Protein AF-A0A8T7DHF6-F1 (afdb_monomer)

Structure (mmCIF, N/CA/C/O backbone):
data_AF-A0A8T7DHF6-F1
#
_entry.id   AF-A0A8T7DHF6-F1
#
loop_
_atom_site.group_PDB
_atom_site.id
_atom_site.type_symbol
_atom_site.label_atom_id
_atom_site.label_alt_id
_atom_site.label_comp_id
_atom_site.label_asym_id
_atom_site.label_entity_id
_atom_site.label_seq_id
_atom_site.pdbx_PDB_ins_code
_atom_site.Cartn_x
_atom_site.Cartn_y
_atom_site.Cartn_z
_atom_site.occupancy
_atom_site.B_iso_or_equiv
_atom_site.auth_seq_id
_atom_site.auth_comp_id
_atom_site.auth_asym_id
_atom_site.auth_atom_id
_atom_site.pdbx_PDB_model_num
ATOM 1 N N . MET A 1 1 ? 9.104 -3.695 -22.011 1.00 79.19 1 MET A N 1
ATOM 2 C CA . MET A 1 1 ? 9.374 -3.521 -20.566 1.00 79.19 1 MET A CA 1
ATOM 3 C C . MET A 1 1 ? 10.425 -4.501 -20.062 1.00 79.19 1 MET A C 1
ATOM 5 O O . MET A 1 1 ? 10.271 -5.705 -20.233 1.00 79.19 1 MET A O 1
ATOM 9 N N . LYS A 1 2 ? 11.492 -3.979 -19.455 1.00 89.62 2 LYS A N 1
ATOM 10 C CA . LYS A 1 2 ? 12.627 -4.708 -18.881 1.00 89.62 2 LYS A CA 1
ATOM 11 C C . LYS A 1 2 ? 12.702 -4.426 -17.380 1.00 89.62 2 LYS A C 1
ATOM 13 O O . LYS A 1 2 ? 12.749 -3.262 -16.995 1.00 89.62 2 LYS A O 1
ATOM 18 N N . LEU A 1 3 ? 12.739 -5.475 -16.558 1.00 89.00 3 LEU A N 1
ATOM 19 C CA . LEU A 1 3 ? 12.953 -5.341 -15.115 1.00 89.00 3 LEU A CA 1
ATOM 20 C C . LEU A 1 3 ? 14.427 -5.035 -14.832 1.00 89.00 3 LEU A C 1
ATOM 22 O O . LEU A 1 3 ? 15.321 -5.762 -15.277 1.00 89.00 3 LEU A O 1
ATOM 26 N N . LYS A 1 4 ? 14.672 -3.963 -14.087 1.00 91.06 4 LYS A N 1
ATOM 27 C CA . LYS A 1 4 ? 15.970 -3.586 -13.543 1.00 91.06 4 LYS A CA 1
ATOM 28 C C . LYS A 1 4 ? 15.891 -3.716 -12.026 1.00 91.06 4 LYS A C 1
ATOM 30 O O . LYS A 1 4 ? 15.063 -3.082 -11.400 1.00 91.06 4 LYS A O 1
ATOM 35 N N . LEU A 1 5 ? 16.773 -4.518 -11.441 1.00 89.62 5 LEU A N 1
ATOM 36 C CA . LEU A 1 5 ? 16.855 -4.674 -9.989 1.00 89.62 5 LEU A CA 1
ATOM 37 C C . LEU A 1 5 ? 17.576 -3.461 -9.386 1.00 89.62 5 LEU A C 1
ATOM 39 O O . LEU A 1 5 ? 18.793 -3.483 -9.210 1.00 89.62 5 LEU A O 1
ATOM 43 N N . ASP A 1 6 ? 16.827 -2.388 -9.146 1.00 93.38 6 ASP A N 1
ATOM 44 C CA . ASP A 1 6 ? 17.291 -1.154 -8.510 1.00 93.38 6 ASP A CA 1
ATOM 45 C C . ASP A 1 6 ? 16.561 -0.980 -7.170 1.00 93.38 6 ASP A C 1
ATOM 47 O O . ASP A 1 6 ? 15.542 -0.303 -7.068 1.00 93.38 6 ASP A O 1
ATOM 51 N N . THR A 1 7 ? 17.048 -1.673 -6.137 1.00 92.44 7 THR A N 1
ATOM 52 C CA . THR A 1 7 ? 16.359 -1.780 -4.839 1.00 92.44 7 THR A CA 1
ATOM 53 C C . THR A 1 7 ? 16.211 -0.434 -4.139 1.00 92.44 7 THR A C 1
ATOM 55 O O . THR A 1 7 ? 15.175 -0.172 -3.545 1.00 92.44 7 THR A O 1
ATOM 58 N N . GLU A 1 8 ? 17.205 0.452 -4.258 1.00 95.81 8 GLU A N 1
ATOM 59 C CA . GLU A 1 8 ? 17.114 1.805 -3.697 1.00 95.81 8 GLU A CA 1
ATOM 60 C C . GLU A 1 8 ? 15.990 2.599 -4.367 1.00 95.81 8 GLU A C 1
ATOM 62 O O . GLU A 1 8 ? 15.209 3.274 -3.691 1.00 95.81 8 GLU A O 1
ATOM 67 N N . LYS A 1 9 ? 15.870 2.491 -5.699 1.00 95.19 9 LYS A N 1
ATOM 68 C CA . LYS A 1 9 ? 14.797 3.166 -6.425 1.00 95.19 9 LYS A CA 1
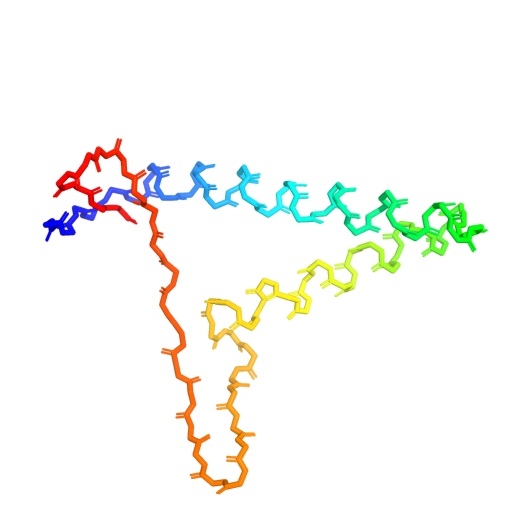ATOM 69 C C . LYS A 1 9 ? 13.434 2.553 -6.132 1.00 95.19 9 LYS A C 1
ATOM 71 O O . LYS A 1 9 ? 12.454 3.287 -6.011 1.00 95.19 9 LYS A O 1
ATOM 76 N N . PHE A 1 10 ? 13.369 1.233 -6.019 1.00 95.25 10 PHE A N 1
ATOM 77 C CA . PHE A 1 10 ? 12.161 0.523 -5.629 1.00 95.25 10 PHE A CA 1
ATOM 78 C C . PHE A 1 10 ? 11.675 0.974 -4.246 1.00 95.25 10 PHE A C 1
ATOM 80 O O . PHE A 1 10 ? 10.521 1.376 -4.126 1.00 95.25 10 PHE A O 1
ATOM 87 N N . ASP A 1 11 ? 12.555 1.018 -3.242 1.00 94.81 11 ASP A N 1
ATOM 88 C CA . ASP A 1 11 ? 12.216 1.453 -1.881 1.00 94.81 11 ASP A CA 1
ATOM 89 C C . ASP A 1 11 ? 11.726 2.911 -1.849 1.00 94.81 11 ASP A C 1
ATOM 91 O O . ASP A 1 11 ? 10.745 3.234 -1.170 1.00 94.81 11 ASP A O 1
ATOM 95 N N . GLU A 1 12 ? 12.362 3.798 -2.625 1.00 97.12 12 GLU A N 1
ATOM 96 C CA . GLU A 1 12 ? 11.923 5.190 -2.786 1.00 97.12 12 GLU A CA 1
ATOM 97 C C . GLU A 1 12 ? 10.490 5.259 -3.342 1.00 97.12 12 GLU A C 1
ATOM 99 O O . GLU A 1 12 ? 9.626 5.946 -2.786 1.00 97.12 12 GLU A O 1
ATOM 104 N N . LEU A 1 13 ? 10.225 4.534 -4.432 1.00 96.62 13 LEU A N 1
ATOM 105 C CA . LEU A 1 13 ? 8.927 4.535 -5.107 1.00 96.62 13 LEU A CA 1
ATOM 106 C C . LEU A 1 13 ? 7.844 3.855 -4.265 1.00 96.62 13 LEU A C 1
ATOM 108 O O . LEU A 1 13 ? 6.729 4.377 -4.182 1.00 96.62 13 LEU A O 1
ATOM 112 N N . GLN A 1 14 ? 8.174 2.762 -3.578 1.00 95.31 14 GLN A N 1
ATOM 113 C CA . GLN A 1 14 ? 7.285 2.107 -2.627 1.00 95.31 14 GLN A CA 1
ATOM 114 C C . GLN A 1 14 ? 6.912 3.059 -1.490 1.00 95.31 14 GLN A C 1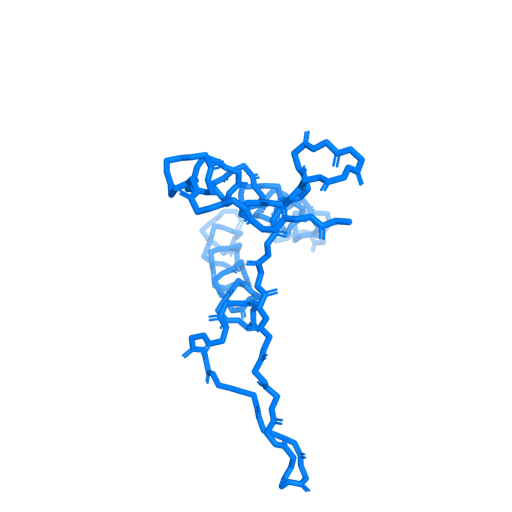
ATOM 116 O O . GLN A 1 14 ? 5.731 3.188 -1.173 1.00 95.31 14 GLN A O 1
ATOM 121 N N . GLY A 1 15 ? 7.874 3.788 -0.920 1.00 95.88 15 GLY A N 1
ATOM 122 C CA . GLY A 1 15 ? 7.599 4.777 0.122 1.00 95.88 15 GLY A CA 1
ATOM 123 C C . GLY A 1 15 ? 6.636 5.879 -0.336 1.00 95.88 15 GLY A C 1
ATOM 124 O O . GLY A 1 15 ? 5.692 6.220 0.384 1.00 95.88 15 GLY A O 1
ATOM 125 N N . ILE A 1 16 ? 6.829 6.406 -1.551 1.00 97.69 16 ILE A N 1
ATOM 126 C CA . ILE A 1 16 ? 5.930 7.406 -2.152 1.00 97.69 16 ILE A CA 1
ATOM 127 C C . ILE A 1 16 ? 4.528 6.818 -2.354 1.00 97.69 16 ILE A C 1
ATOM 129 O O . ILE A 1 16 ? 3.534 7.452 -1.998 1.00 97.69 16 ILE A O 1
ATOM 133 N N . PHE A 1 17 ? 4.443 5.602 -2.891 1.00 96.88 17 PHE A N 1
ATOM 134 C CA . PHE A 1 17 ? 3.174 4.946 -3.183 1.00 96.88 17 PHE A CA 1
ATOM 135 C C . PHE A 1 17 ? 2.370 4.622 -1.917 1.00 96.88 17 PHE A C 1
ATOM 137 O O . PHE A 1 17 ? 1.187 4.955 -1.835 1.00 96.88 17 PHE A O 1
ATOM 144 N N . VAL A 1 18 ? 3.013 4.051 -0.894 1.00 96.56 18 VAL A N 1
ATOM 145 C CA . VAL A 1 18 ? 2.384 3.759 0.406 1.00 96.56 18 VAL A CA 1
ATOM 146 C C . VAL A 1 18 ? 1.877 5.039 1.066 1.00 96.56 18 VAL A C 1
ATOM 148 O O . VAL A 1 18 ? 0.780 5.060 1.629 1.00 96.56 18 VAL A O 1
ATOM 151 N N . ARG A 1 19 ? 2.640 6.133 0.968 1.00 98.00 19 ARG A N 1
ATOM 152 C CA . ARG A 1 19 ? 2.219 7.431 1.498 1.00 98.00 19 ARG A CA 1
ATOM 153 C C . ARG A 1 19 ? 0.970 7.966 0.795 1.00 98.00 19 ARG A C 1
ATOM 155 O O . ARG A 1 19 ? 0.064 8.424 1.486 1.00 98.00 19 ARG A O 1
ATOM 162 N N . GLU A 1 20 ? 0.901 7.890 -0.533 1.00 98.19 20 GLU A N 1
ATOM 163 C CA . GLU A 1 20 ? -0.295 8.293 -1.286 1.00 98.19 20 GLU A CA 1
ATOM 164 C C . GLU A 1 20 ? -1.520 7.468 -0.861 1.00 98.19 20 GLU A C 1
ATOM 166 O O . GLU A 1 20 ? -2.573 8.035 -0.570 1.00 98.19 20 GLU A O 1
ATOM 171 N N . ILE A 1 21 ? -1.380 6.141 -0.727 1.00 98.00 21 ILE A N 1
ATOM 172 C CA . ILE A 1 21 ? -2.458 5.271 -0.220 1.00 98.00 21 ILE A CA 1
ATOM 173 C C . ILE A 1 21 ? -2.926 5.749 1.161 1.00 98.00 21 ILE A C 1
ATOM 175 O O . ILE A 1 21 ? -4.127 5.933 1.374 1.00 98.00 21 ILE A O 1
ATOM 179 N N . ALA A 1 22 ? -1.993 6.000 2.082 1.00 98.38 22 ALA A N 1
ATOM 180 C CA . ALA A 1 22 ? -2.317 6.463 3.427 1.00 98.38 22 ALA A CA 1
ATOM 181 C C . ALA A 1 22 ? -3.052 7.811 3.422 1.00 98.38 22 ALA A C 1
ATOM 183 O O . ALA A 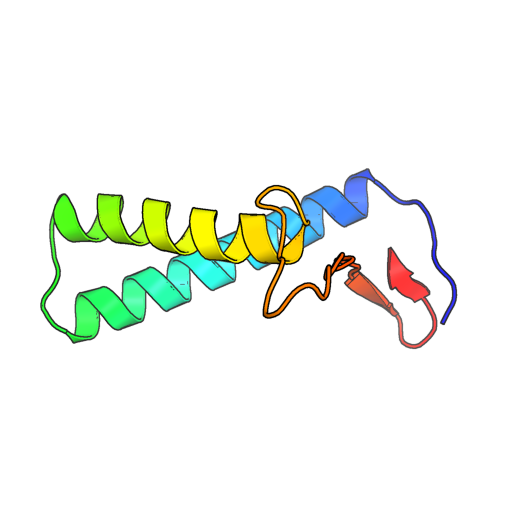1 22 ? -4.024 7.995 4.159 1.00 98.38 22 ALA A O 1
ATOM 184 N N . GLU A 1 23 ? -2.624 8.754 2.581 1.00 98.50 23 GLU A N 1
ATOM 185 C CA . GLU A 1 23 ? -3.266 10.063 2.446 1.00 98.50 23 GLU A CA 1
ATOM 186 C C . GLU A 1 23 ? -4.695 9.933 1.887 1.00 98.50 23 GLU A C 1
ATOM 188 O O . GLU A 1 23 ? -5.619 10.538 2.442 1.00 98.50 23 GLU A O 1
ATOM 193 N N . GLN A 1 24 ? -4.915 9.080 0.880 1.00 98.50 24 GLN A N 1
ATOM 194 C CA . GLN A 1 24 ? -6.245 8.801 0.320 1.00 98.50 24 GLN A CA 1
ATOM 195 C C . GLN A 1 24 ? -7.186 8.137 1.332 1.00 98.50 24 GLN A C 1
ATOM 197 O O . GLN A 1 24 ? -8.350 8.537 1.460 1.00 98.50 24 GLN A O 1
ATOM 202 N N . VAL A 1 25 ? -6.691 7.145 2.079 1.00 98.50 25 VAL A N 1
ATOM 203 C CA . VAL A 1 25 ? -7.445 6.489 3.156 1.00 98.50 25 VAL A CA 1
ATOM 204 C C . VAL A 1 25 ? -7.829 7.521 4.214 1.00 98.50 25 VAL A C 1
ATOM 206 O O . VAL A 1 25 ? -9.015 7.684 4.510 1.00 98.50 25 VAL A O 1
ATOM 209 N N . ARG A 1 26 ? -6.855 8.286 4.726 1.00 98.62 26 ARG A N 1
ATOM 210 C CA . ARG A 1 26 ? -7.094 9.326 5.735 1.00 98.62 26 ARG A CA 1
ATOM 211 C C . ARG A 1 26 ? -8.135 10.334 5.265 1.00 98.62 26 ARG A C 1
ATO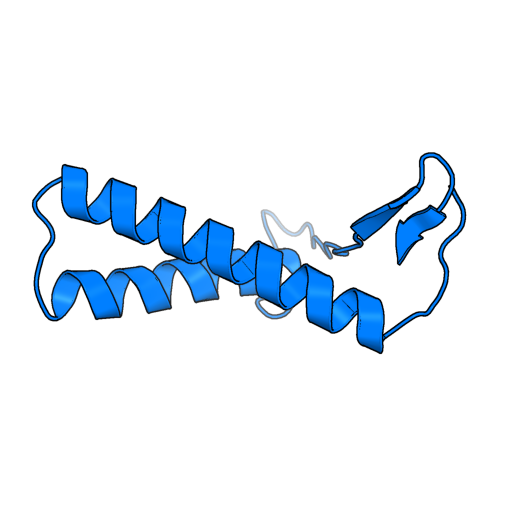M 213 O O . ARG A 1 26 ? -9.030 10.695 6.025 1.00 98.62 26 ARG A O 1
ATOM 220 N N . PHE A 1 27 ? -8.018 10.798 4.022 1.00 98.50 27 PHE A N 1
ATOM 221 C CA . PHE A 1 27 ? -8.935 11.772 3.443 1.00 98.50 27 PHE A CA 1
ATOM 222 C C . PHE A 1 27 ? -10.371 11.243 3.412 1.00 98.50 27 PHE A C 1
ATOM 224 O O . PHE A 1 27 ? -11.275 11.906 3.920 1.00 98.50 27 PHE A O 1
ATOM 231 N N . LYS A 1 28 ? -10.585 10.024 2.904 1.00 98.56 28 LYS A N 1
ATOM 232 C CA . LYS A 1 28 ? -11.916 9.398 2.849 1.00 98.56 28 LYS A CA 1
ATOM 233 C C . LYS A 1 28 ? -12.506 9.156 4.240 1.00 98.56 28 LYS A C 1
ATOM 235 O O . LYS A 1 28 ? -13.691 9.417 4.442 1.00 98.56 28 LYS A O 1
ATOM 240 N N . LEU A 1 29 ? -11.707 8.701 5.206 1.00 98.56 29 LEU A N 1
ATOM 241 C CA . LEU A 1 29 ? -12.160 8.517 6.591 1.00 98.56 29 LEU A CA 1
ATOM 242 C C . LEU A 1 29 ? -12.592 9.856 7.212 1.00 98.56 29 LEU A C 1
ATOM 244 O O . LEU A 1 29 ? -13.687 9.960 7.767 1.00 98.56 29 LEU A O 1
ATOM 248 N N . ALA A 1 30 ? -11.775 10.900 7.050 1.00 98.38 30 ALA A N 1
ATOM 249 C CA . ALA A 1 30 ? -12.073 12.236 7.560 1.00 98.38 30 ALA A CA 1
ATOM 250 C C . ALA A 1 30 ? -13.327 12.849 6.916 1.00 98.38 30 ALA A C 1
ATOM 252 O O . ALA A 1 30 ? -14.146 13.446 7.614 1.00 98.38 30 ALA A O 1
ATOM 253 N N . GLN A 1 31 ? -13.527 12.652 5.607 1.00 98.31 31 GLN A N 1
ATOM 254 C CA . GLN A 1 31 ? -14.745 13.077 4.905 1.00 98.31 31 GLN A CA 1
ATOM 255 C C . GLN A 1 31 ? -16.024 12.441 5.468 1.00 98.31 31 GLN A C 1
ATOM 257 O O . GLN A 1 31 ? -17.098 13.018 5.328 1.00 98.31 31 GLN A O 1
ATOM 262 N N . ASN A 1 32 ? -15.913 11.286 6.127 1.00 98.12 32 ASN A N 1
ATOM 263 C CA . ASN A 1 32 ? -17.025 10.579 6.761 1.00 98.12 32 ASN A CA 1
ATOM 264 C C . ASN A 1 32 ? -17.090 10.811 8.283 1.00 98.12 32 ASN A C 1
ATOM 266 O O . ASN A 1 32 ? -17.745 10.061 9.002 1.00 98.12 32 ASN A O 1
ATOM 270 N N . GLY A 1 33 ? -16.420 11.852 8.790 1.00 98.12 33 GLY A N 1
ATOM 271 C CA . GLY A 1 33 ? -16.516 12.277 10.189 1.00 98.12 33 GLY A CA 1
ATOM 272 C C . GLY A 1 33 ? -15.621 11.512 11.168 1.00 98.12 33 GLY A C 1
ATOM 273 O O . GLY A 1 33 ? -15.681 11.770 12.370 1.00 98.12 33 GLY A O 1
ATOM 274 N N . ILE A 1 34 ? -14.761 10.609 10.687 1.00 98.56 34 ILE A N 1
ATOM 275 C CA . ILE A 1 34 ? -13.784 9.912 11.530 1.00 98.56 34 ILE A CA 1
ATOM 276 C C . ILE A 1 34 ? -12.637 10.877 11.845 1.00 98.56 34 ILE A C 1
ATOM 278 O O . ILE A 1 34 ? -12.015 11.442 10.947 1.00 98.56 34 ILE A O 1
ATOM 282 N N . THR A 1 35 ? -12.345 11.079 13.128 1.00 97.69 35 THR A N 1
ATOM 283 C CA . THR A 1 35 ? -11.381 12.092 13.588 1.00 97.69 35 THR A CA 1
ATOM 284 C C . THR A 1 35 ? -10.523 11.588 14.753 1.00 97.69 35 THR A C 1
ATOM 286 O O . THR A 1 35 ? -10.711 10.481 15.260 1.00 97.69 35 THR A O 1
ATOM 289 N N . GLY A 1 36 ? -9.538 12.393 15.168 1.00 97.00 36 GLY A N 1
ATOM 290 C CA . GLY A 1 36 ? -8.706 12.119 16.342 1.00 97.00 36 GLY A CA 1
ATOM 291 C C . GLY A 1 36 ? -7.898 10.822 16.233 1.00 97.00 36 GLY A C 1
ATOM 292 O O . GLY A 1 36 ? -7.394 10.479 15.164 1.00 97.00 36 GLY A O 1
ATOM 293 N N . ASN A 1 37 ? -7.775 10.102 17.350 1.00 98.12 37 ASN A N 1
ATOM 294 C CA . ASN A 1 37 ? -7.023 8.844 17.405 1.00 98.12 37 ASN A CA 1
ATOM 295 C C . ASN A 1 37 ? -7.605 7.790 16.459 1.00 98.12 37 ASN A C 1
ATOM 297 O O . ASN A 1 37 ? -6.850 7.126 15.761 1.00 98.12 37 ASN A O 1
ATOM 301 N N . GLN A 1 38 ? -8.935 7.715 16.350 1.00 98.12 38 GLN A N 1
ATOM 302 C CA . GLN A 1 38 ? -9.595 6.754 15.470 1.00 98.12 38 GLN A CA 1
ATOM 303 C C . GLN A 1 38 ? -9.220 6.974 13.998 1.00 98.12 38 GLN A C 1
ATOM 305 O O . GLN A 1 38 ? -9.010 6.008 13.273 1.00 98.12 38 GLN A O 1
ATOM 310 N N . LEU A 1 39 ? -9.079 8.231 13.556 1.00 98.56 39 LEU A N 1
ATOM 311 C CA . LEU A 1 39 ? -8.610 8.534 12.202 1.00 98.56 39 LEU A CA 1
ATOM 312 C C . LEU A 1 39 ? -7.189 8.020 11.973 1.00 98.56 39 LEU A C 1
ATOM 314 O O . LEU A 1 39 ? -6.924 7.419 10.937 1.00 98.56 39 LEU A O 1
ATOM 318 N N . ARG A 1 40 ? -6.279 8.257 12.923 1.00 98.00 40 ARG A N 1
ATOM 319 C CA . ARG A 1 40 ? -4.887 7.800 12.830 1.00 98.00 40 ARG A CA 1
ATOM 320 C C . ARG A 1 40 ? -4.814 6.276 12.777 1.00 98.00 40 ARG A C 1
ATOM 322 O O . ARG A 1 40 ? -4.156 5.741 11.890 1.00 98.00 40 ARG A O 1
ATOM 329 N N . ASP A 1 41 ? -5.491 5.613 13.707 1.00 98.44 41 ASP A N 1
ATOM 330 C CA . ASP A 1 41 ? -5.394 4.168 13.893 1.00 98.44 41 ASP A CA 1
ATOM 331 C C . ASP A 1 41 ? -6.007 3.437 12.685 1.00 98.44 41 ASP A C 1
ATOM 333 O O . ASP A 1 41 ? -5.316 2.654 12.037 1.00 98.44 41 ASP A O 1
ATOM 337 N N . LEU A 1 42 ? -7.220 3.820 12.255 1.00 98.56 42 LEU A N 1
ATOM 338 C CA . LEU A 1 42 ? -7.849 3.251 11.054 1.00 98.56 42 LEU A CA 1
ATOM 339 C C . LEU A 1 42 ? -7.075 3.560 9.769 1.00 98.56 42 LEU A C 1
ATOM 341 O O . LEU A 1 42 ? -7.025 2.722 8.872 1.00 98.56 42 LEU A O 1
ATOM 345 N N . THR A 1 43 ? -6.458 4.743 9.658 1.00 98.56 43 THR A N 1
ATOM 346 C CA . THR A 1 43 ? -5.597 5.044 8.503 1.00 98.56 43 THR A CA 1
ATOM 347 C C . THR A 1 43 ? -4.434 4.060 8.442 1.00 98.56 43 THR A C 1
ATOM 349 O O . THR A 1 43 ? -4.170 3.510 7.376 1.00 98.56 43 THR A O 1
ATOM 352 N N . GLY A 1 44 ? -3.755 3.824 9.568 1.00 98.06 44 GLY A N 1
ATOM 353 C CA . GLY A 1 44 ? -2.637 2.887 9.646 1.00 98.06 44 GLY A CA 1
ATOM 354 C C . GLY A 1 44 ? -3.056 1.452 9.332 1.00 98.06 44 GLY A C 1
ATOM 355 O O . GLY A 1 44 ? -2.461 0.827 8.460 1.00 98.06 44 GLY A O 1
ATOM 356 N N . GLU A 1 45 ? -4.109 0.961 9.988 1.00 98.25 45 GLU A N 1
ATOM 357 C CA . GLU A 1 45 ? -4.615 -0.409 9.823 1.00 98.25 45 GLU A CA 1
ATOM 358 C C . GLU A 1 45 ? -5.047 -0.702 8.381 1.00 98.25 45 GLU A C 1
ATOM 360 O O . GLU A 1 45 ? -4.632 -1.705 7.800 1.00 98.25 45 GLU A O 1
ATOM 365 N N . ILE A 1 46 ? -5.834 0.191 7.771 1.00 98.25 46 ILE A N 1
ATOM 366 C CA . ILE A 1 46 ? -6.313 0.008 6.395 1.00 98.25 46 ILE A CA 1
ATOM 367 C C . ILE A 1 46 ? -5.154 0.115 5.404 1.00 98.25 46 ILE A C 1
ATOM 369 O O . ILE A 1 46 ? -5.062 -0.708 4.496 1.00 98.25 46 ILE A O 1
ATOM 373 N N . THR A 1 47 ? -4.262 1.099 5.573 1.00 97.88 47 THR A N 1
ATOM 374 C CA . THR A 1 47 ? -3.087 1.238 4.697 1.00 97.88 47 THR A CA 1
ATOM 375 C C . THR A 1 47 ? -2.254 -0.033 4.740 1.00 97.88 47 THR A C 1
AT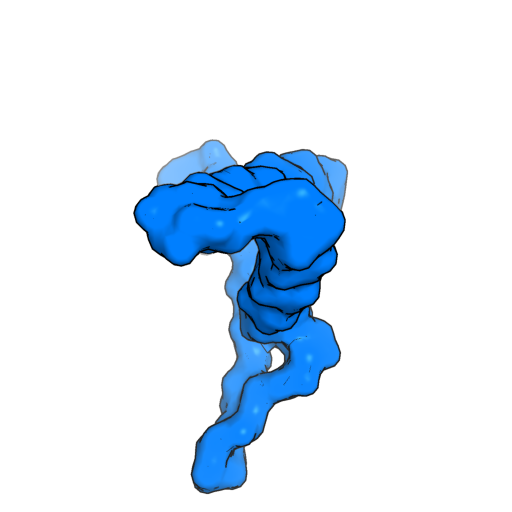OM 377 O O . THR A 1 47 ? -1.971 -0.591 3.686 1.00 97.88 47 THR A O 1
ATOM 380 N N . PHE A 1 48 ? -1.933 -0.520 5.943 1.00 95.62 48 PHE A N 1
ATOM 381 C CA . PHE A 1 48 ? -1.156 -1.740 6.127 1.00 95.62 48 PHE A CA 1
ATOM 382 C C . PHE A 1 48 ? -1.835 -2.951 5.484 1.00 95.62 48 PHE A C 1
ATOM 384 O O . PHE A 1 48 ? -1.189 -3.666 4.730 1.00 95.62 48 PHE A O 1
ATOM 391 N N . SER A 1 49 ? -3.138 -3.143 5.717 1.00 95.44 49 SER A N 1
ATOM 392 C CA . SER A 1 49 ? -3.898 -4.257 5.138 1.00 95.44 49 SER A CA 1
ATOM 393 C C . SER A 1 49 ? -3.904 -4.243 3.606 1.00 95.44 49 SER A C 1
ATOM 395 O O . SER A 1 49 ? -3.846 -5.300 2.976 1.00 95.44 49 SER A O 1
ATOM 397 N N . VAL A 1 50 ? -4.005 -3.061 2.993 1.00 94.50 50 VAL A N 1
ATOM 398 C CA . VAL A 1 50 ? -3.973 -2.927 1.532 1.00 94.50 50 VAL A CA 1
ATOM 399 C C . VAL A 1 50 ? -2.569 -3.209 1.013 1.00 94.50 50 VAL A C 1
ATOM 401 O O . VAL A 1 50 ? -2.414 -3.995 0.084 1.00 94.50 50 VAL A O 1
ATOM 404 N N . THR A 1 51 ? -1.541 -2.609 1.614 1.00 94.06 51 THR A N 1
ATOM 405 C CA . THR A 1 51 ? -0.160 -2.790 1.156 1.00 94.06 51 THR A CA 1
ATOM 406 C C . THR A 1 51 ? 0.316 -4.224 1.342 1.00 94.06 51 THR A C 1
ATOM 408 O O . THR A 1 51 ? 0.916 -4.752 0.416 1.00 94.06 51 THR A O 1
ATOM 411 N N . SER A 1 52 ? -0.059 -4.884 2.446 1.00 91.81 52 SER A N 1
ATOM 412 C CA . SER A 1 52 ? 0.275 -6.291 2.710 1.00 91.81 52 SER A CA 1
ATOM 413 C C . SER A 1 52 ? -0.394 -7.265 1.735 1.00 91.81 52 SER A C 1
ATOM 415 O O . SER A 1 52 ? 0.014 -8.414 1.608 1.00 91.81 52 SER A O 1
ATOM 417 N N . SER A 1 53 ? -1.486 -6.836 1.096 1.00 91.94 53 SER A N 1
ATOM 418 C CA . SER A 1 53 ? -2.127 -7.599 0.025 1.00 91.94 53 SER A CA 1
ATOM 419 C C . SER A 1 53 ? -1.426 -7.375 -1.316 1.00 91.94 53 SER A C 1
ATOM 421 O O . SER A 1 53 ? -1.505 -8.229 -2.182 1.00 91.94 53 SER A O 1
ATOM 423 N N . LEU A 1 54 ? -0.767 -6.231 -1.527 1.00 91.62 54 LEU A N 1
ATOM 424 C CA . LEU A 1 54 ? -0.097 -5.905 -2.794 1.00 91.62 54 LEU A CA 1
ATOM 425 C C . LEU A 1 54 ? 1.302 -6.517 -2.906 1.00 91.62 54 LEU A C 1
ATOM 427 O O . LEU A 1 54 ? 1.746 -6.799 -4.017 1.00 91.62 54 LEU A O 1
ATOM 431 N N . ASP A 1 55 ? 1.990 -6.694 -1.781 1.00 87.62 55 ASP A N 1
ATOM 432 C CA . ASP A 1 55 ? 3.332 -7.281 -1.693 1.00 87.62 55 ASP A CA 1
ATOM 433 C C . ASP A 1 55 ? 3.324 -8.773 -1.308 1.00 87.62 55 ASP A C 1
ATOM 435 O O . ASP A 1 55 ? 4.377 -9.345 -1.034 1.00 87.62 55 ASP A O 1
ATOM 439 N N . ASP A 1 56 ? 2.138 -9.392 -1.310 1.00 87.88 56 ASP A N 1
ATOM 440 C CA . ASP A 1 56 ? 1.892 -10.798 -0.962 1.00 87.88 56 ASP A CA 1
ATOM 441 C C . ASP A 1 56 ? 2.305 -11.194 0.471 1.00 87.88 56 ASP A C 1
ATOM 443 O O . ASP A 1 56 ? 2.427 -12.374 0.793 1.00 87.88 56 ASP A O 1
ATOM 447 N N . ILE A 1 57 ? 2.489 -10.233 1.387 1.00 85.25 57 ILE A N 1
ATOM 448 C CA . ILE A 1 57 ? 2.816 -10.540 2.791 1.00 85.25 57 ILE A CA 1
ATOM 449 C C . ILE A 1 57 ? 1.657 -11.249 3.501 1.00 85.25 57 ILE A C 1
ATOM 451 O O . ILE A 1 57 ? 1.880 -12.112 4.351 1.00 85.25 57 ILE A O 1
ATOM 455 N N . ALA A 1 58 ? 0.416 -10.861 3.203 1.00 84.69 58 ALA A N 1
ATOM 456 C CA . ALA A 1 58 ? -0.762 -11.418 3.866 1.00 84.69 58 ALA A CA 1
ATOM 457 C C .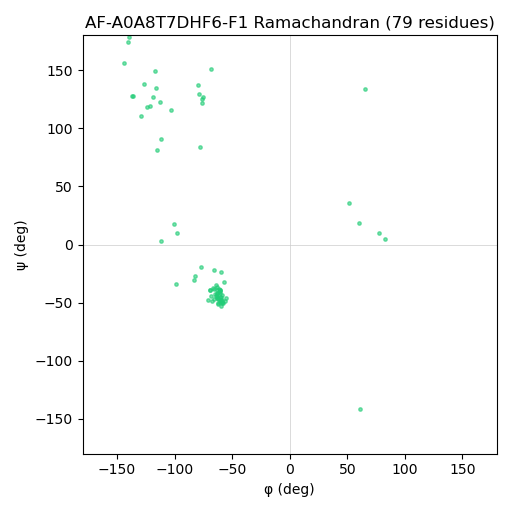 ALA A 1 58 ? -1.150 -12.815 3.351 1.00 84.69 58 ALA A C 1
ATOM 459 O O . ALA A 1 58 ? -1.864 -13.526 4.060 1.00 84.69 58 ALA A O 1
ATOM 460 N N . GLY A 1 59 ? -0.682 -13.194 2.154 1.00 86.06 59 GLY A N 1
ATOM 461 C CA . GLY A 1 59 ? -1.176 -14.340 1.395 1.00 86.06 59 GLY A CA 1
ATOM 462 C C . GLY A 1 59 ? -2.629 -14.144 0.949 1.00 86.06 59 GLY A C 1
ATOM 463 O O . GLY A 1 59 ? -3.491 -13.717 1.721 1.00 86.06 59 GLY A O 1
ATOM 464 N N . ILE A 1 60 ? -2.930 -14.442 -0.313 1.00 89.31 60 ILE A N 1
ATOM 465 C CA . ILE A 1 60 ? -4.293 -14.333 -0.844 1.00 89.31 60 ILE A CA 1
ATOM 466 C C . ILE A 1 60 ? -4.731 -15.698 -1.369 1.00 89.31 60 ILE A C 1
ATOM 468 O O . ILE A 1 60 ? -4.153 -16.223 -2.314 1.00 89.31 60 ILE A O 1
ATOM 472 N N . GLU A 1 61 ? -5.800 -16.248 -0.791 1.00 92.44 61 GLU A N 1
ATOM 473 C CA . GLU A 1 61 ? -6.442 -17.474 -1.267 1.00 92.44 61 GLU A CA 1
ATOM 474 C C . GLU A 1 61 ? -7.965 -17.308 -1.259 1.00 92.44 61 GLU A C 1
ATOM 476 O O . GLU 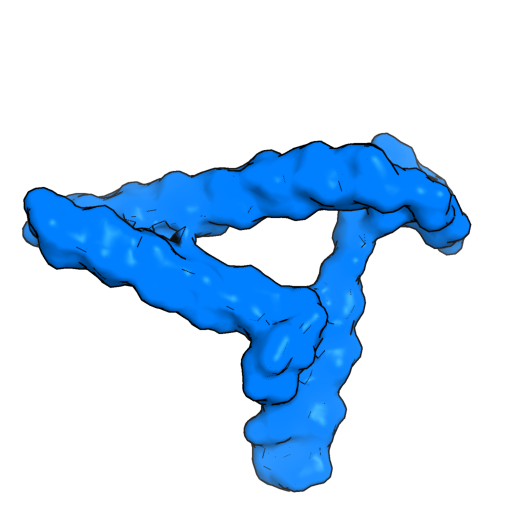A 1 61 ? -8.557 -16.919 -0.248 1.00 92.44 61 GLU A O 1
ATOM 481 N N . VAL A 1 62 ? -8.612 -17.604 -2.388 1.00 91.69 62 VAL A N 1
ATOM 482 C CA . VAL A 1 62 ? -10.077 -17.588 -2.514 1.00 91.69 62 VAL A CA 1
ATOM 483 C C . VAL A 1 62 ? -10.525 -18.814 -3.298 1.00 91.69 62 VAL A C 1
ATOM 485 O O . VAL A 1 62 ? -10.020 -19.071 -4.387 1.00 91.69 62 VAL A O 1
ATOM 488 N N . ASP A 1 63 ? -11.470 -19.579 -2.744 1.00 93.81 63 ASP A N 1
ATOM 489 C CA . ASP A 1 63 ? -12.023 -20.798 -3.358 1.00 93.81 63 ASP A CA 1
ATOM 490 C C . ASP A 1 63 ? -10.947 -21.809 -3.817 1.00 93.81 63 ASP A C 1
ATOM 492 O O . ASP A 1 63 ? -11.089 -22.479 -4.841 1.00 93.81 63 ASP A O 1
ATOM 496 N N . GLY A 1 64 ? -9.854 -21.919 -3.051 1.00 93.81 64 GLY A N 1
ATOM 497 C CA . GLY A 1 64 ? -8.721 -22.800 -3.350 1.00 93.81 64 GLY A CA 1
ATOM 498 C C . GLY A 1 64 ? -7.774 -22.283 -4.439 1.00 93.81 64 GLY A C 1
ATOM 499 O O . GLY A 1 64 ? -6.926 -23.038 -4.912 1.00 93.81 64 GLY A O 1
ATOM 500 N N . VAL A 1 65 ? -7.921 -21.025 -4.867 1.00 94.69 65 VAL A N 1
ATOM 501 C CA . VAL A 1 65 ? -7.015 -20.355 -5.808 1.00 94.69 65 VAL A CA 1
ATOM 502 C C . VAL A 1 65 ? -6.109 -19.400 -5.043 1.00 94.69 65 VAL A C 1
ATOM 504 O O . VAL A 1 65 ? -6.578 -18.411 -4.480 1.00 94.69 65 VAL A O 1
ATOM 507 N N . GLU A 1 66 ? -4.811 -19.690 -5.063 1.00 93.88 66 GLU A N 1
ATOM 508 C CA . GLU A 1 66 ? -3.763 -18.830 -4.514 1.00 93.88 66 GLU A CA 1
ATOM 509 C C . GLU A 1 66 ? -3.421 -17.699 -5.498 1.00 93.88 66 GLU A C 1
ATOM 511 O O . GLU A 1 66 ? -3.319 -17.911 -6.712 1.00 93.88 66 GLU A O 1
ATOM 516 N N . VAL A 1 67 ? -3.255 -16.486 -4.974 1.00 92.06 67 VAL A N 1
ATOM 517 C CA . VAL A 1 67 ? -2.877 -15.291 -5.728 1.00 92.06 67 VAL A CA 1
ATOM 518 C C . VAL A 1 67 ? -1.617 -14.706 -5.105 1.00 92.06 67 VAL A C 1
ATOM 520 O O . VAL A 1 67 ? -1.660 -14.238 -3.976 1.00 92.06 67 VAL A O 1
ATOM 523 N N . SER A 1 68 ? -0.538 -14.655 -5.887 1.00 91.75 68 SER A N 1
ATOM 524 C CA . SER A 1 68 ? 0.730 -14.033 -5.489 1.00 91.75 68 SER A CA 1
ATOM 525 C C . SER A 1 68 ? 0.994 -12.770 -6.307 1.00 91.75 68 SER A C 1
ATOM 527 O O . SER A 1 68 ? 1.542 -12.853 -7.415 1.00 91.75 68 SER A O 1
ATOM 529 N N . PRO A 1 69 ? 0.547 -11.594 -5.837 1.00 91.88 69 PRO A N 1
ATOM 530 C CA . PRO A 1 69 ? 0.812 -10.341 -6.520 1.00 91.88 69 PRO A CA 1
ATOM 531 C C . PRO A 1 69 ? 2.296 -9.974 -6.463 1.00 91.88 69 PRO A C 1
ATOM 533 O O . PRO A 1 69 ? 3.024 -10.314 -5.536 1.00 91.88 69 PRO A O 1
ATOM 536 N N . TYR A 1 70 ? 2.740 -9.243 -7.484 1.00 87.69 70 TYR A N 1
ATOM 537 C CA . TYR A 1 70 ? 4.091 -8.703 -7.552 1.00 87.69 70 TYR A CA 1
ATOM 538 C C . TYR A 1 70 ? 4.022 -7.214 -7.871 1.00 87.69 70 TYR A C 1
ATOM 540 O O . TYR A 1 70 ? 3.635 -6.818 -8.976 1.00 87.69 70 TYR A O 1
ATOM 548 N N . LEU A 1 71 ? 4.382 -6.387 -6.890 1.00 90.81 71 LEU A N 1
ATOM 549 C CA . LEU A 1 71 ? 4.481 -4.946 -7.064 1.00 90.81 71 LEU A CA 1
ATOM 550 C C . LEU A 1 71 ? 5.799 -4.598 -7.764 1.00 90.81 71 LEU A C 1
ATOM 552 O O . LEU A 1 71 ? 6.871 -5.020 -7.348 1.00 90.81 71 LEU A O 1
ATOM 556 N N . THR A 1 72 ? 5.712 -3.799 -8.822 1.00 93.19 72 THR A N 1
ATOM 557 C CA . THR A 1 72 ? 6.855 -3.207 -9.526 1.00 93.19 72 THR A CA 1
ATOM 558 C C . THR A 1 72 ? 6.470 -1.811 -9.986 1.00 93.19 72 THR A C 1
ATOM 560 O O . THR A 1 72 ? 5.285 -1.506 -10.164 1.00 93.19 72 THR A O 1
ATOM 563 N N . PHE A 1 73 ? 7.461 -0.950 -10.188 1.00 94.44 73 PHE A N 1
ATOM 564 C CA . PHE A 1 73 ? 7.232 0.426 -10.591 1.00 94.44 73 PHE A CA 1
ATOM 565 C C . PHE A 1 73 ? 7.816 0.701 -11.960 1.00 94.44 73 PHE A C 1
ATOM 567 O O . PHE A 1 73 ? 8.962 0.384 -12.265 1.00 94.44 73 PHE A O 1
ATOM 574 N N . ARG A 1 74 ? 7.030 1.374 -12.793 1.00 94.81 74 ARG A N 1
ATOM 575 C CA . ARG A 1 74 ? 7.500 1.855 -14.084 1.00 94.81 74 ARG A CA 1
ATOM 576 C C . ARG A 1 74 ? 8.370 3.095 -13.899 1.00 94.81 74 ARG A C 1
ATOM 578 O O . ARG A 1 74 ? 7.888 4.106 -13.393 1.00 94.81 74 ARG A O 1
ATOM 585 N N . THR A 1 75 ? 9.615 3.035 -14.358 1.00 90.44 75 THR A N 1
ATOM 586 C CA . THR A 1 75 ? 10.576 4.152 -14.296 1.00 90.44 75 THR A CA 1
ATOM 587 C C . THR A 1 75 ? 10.667 4.905 -15.622 1.00 90.44 75 THR A C 1
ATOM 589 O O . THR A 1 75 ? 10.810 6.126 -15.632 1.00 90.44 75 THR A O 1
ATOM 592 N N . THR A 1 76 ? 10.519 4.197 -16.742 1.00 90.38 76 THR A N 1
ATOM 593 C CA . THR A 1 76 ? 10.388 4.751 -18.100 1.00 90.38 76 THR A CA 1
ATOM 594 C C . THR A 1 76 ? 9.342 3.954 -18.881 1.00 90.38 76 THR A C 1
ATOM 596 O O . THR A 1 76 ? 8.789 2.990 -18.363 1.00 90.38 76 THR A O 1
ATOM 599 N N . GLU A 1 77 ? 9.042 4.310 -20.131 1.00 90.31 77 GLU A N 1
ATOM 600 C CA . GLU A 1 77 ? 8.084 3.531 -20.936 1.00 90.31 77 GLU A CA 1
ATOM 601 C C . GLU A 1 77 ? 8.486 2.054 -21.088 1.00 90.31 77 GLU A C 1
ATOM 603 O O . GLU A 1 77 ? 7.618 1.181 -21.107 1.00 90.31 77 GLU A O 1
ATOM 608 N N . GLU A 1 78 ? 9.790 1.768 -21.116 1.00 92.38 78 GLU A N 1
ATOM 609 C CA . GLU A 1 78 ? 10.328 0.429 -21.360 1.00 92.38 78 GLU A CA 1
ATOM 610 C C . GLU A 1 78 ? 11.020 -0.201 -20.147 1.00 92.38 78 GLU A C 1
ATOM 612 O O . GLU A 1 78 ? 11.516 -1.325 -20.254 1.00 92.38 78 GLU A O 1
ATOM 617 N N . GLU A 1 79 ? 11.029 0.456 -18.986 1.00 92.69 79 GLU A N 1
ATOM 618 C CA . GLU A 1 79 ? 11.741 -0.025 -17.798 1.00 92.69 79 GLU A CA 1
ATOM 619 C C . GLU A 1 79 ? 10.848 -0.101 -16.561 1.00 92.69 79 GLU A C 1
ATOM 621 O O . GLU A 1 79 ? 10.034 0.782 -16.274 1.00 92.69 79 GLU A O 1
ATOM 626 N N . LEU A 1 80 ? 11.045 -1.196 -15.834 1.00 93.81 80 LEU A N 1
ATOM 627 C CA . LEU A 1 80 ? 10.446 -1.495 -14.546 1.00 93.81 80 LEU A CA 1
ATOM 628 C C . LEU A 1 80 ? 11.560 -1.606 -13.505 1.00 93.81 80 LEU A C 1
ATOM 630 O O . LEU A 1 80 ? 12.662 -2.048 -13.841 1.00 93.81 80 LEU A O 1
ATOM 634 N N . THR A 1 81 ? 11.259 -1.253 -12.262 1.00 90.12 81 THR A N 1
ATOM 635 C CA . THR A 1 81 ? 12.098 -1.533 -11.096 1.00 90.12 81 THR A CA 1
ATOM 636 C C . THR A 1 81 ? 11.335 -2.224 -9.989 1.00 90.12 81 THR A C 1
ATOM 638 O O . THR A 1 81 ? 10.084 -2.106 -9.9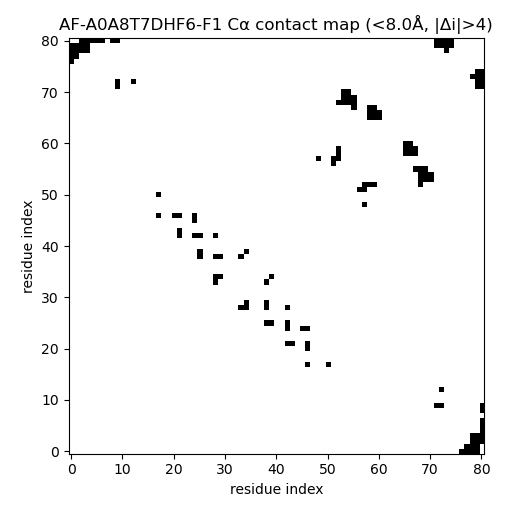52 1.00 90.12 81 THR A O 1
#

pLDDT: mean 94.37, std 4.08, range [79.19, 98.62]

Sequence (81 aa):
MKLKLDTEKFDELQGIFVREIAEQVRFKLAQNGITGNQLRDLTGEITFSVTSSLDDIAGIEVDGVEVSPYLTFRTTEEELT

Secondary structure (DSSP, 8-state):
-EE---HHHHHHHHHHHHHHHHHHHHHHHHHTT--HHHHHHHHHHHHHHHHHHHTTSS-EEETTEEE------EEETTEE-

Mean predicted aligned error: 3.65 Å

Solvent-accessible surface area (backbone atoms only — not comparable to full-atom values): 4600 Å² total; per-residue (Å²): 112,45,83,43,98,42,66,72,60,36,53,53,51,49,54,53,50,54,49,52,49,32,51,54,46,36,51,55,43,43,77,70,72,42,53,72,69,62,32,55,52,52,23,51,53,52,37,49,57,54,51,30,55,44,64,36,72,67,62,43,73,56,98,90,44,77,52,79,50,81,77,70,46,76,79,49,97,52,31,30,52

Nearest PDB structures (foldseek):
  8k05-assembly1_A  TM=8.257E-01  e=2.769E+00  Arabidopsis thaliana

Radius of gyratio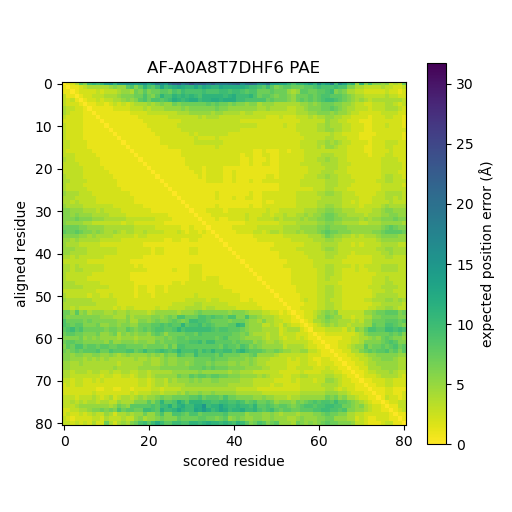n: 15.58 Å; Cα contacts (8 Å, |Δi|>4): 74; chains: 1; bounding box: 34×36×39 Å

Foldseek 3Di:
DDEDPPVVVFVVVLVVVLVVQLVVQLVVCVVVVQDDPRSVVSSVVVSCVVVCVQCCVVWDDDPRDTDHHDDWDDPDPPYID